Protein AF-A0A133VEH2-F1 (afdb_monomer_lite)

pLDDT: mean 74.78, std 17.57, range [35.28, 94.0]

Secondary structure (DSSP, 8-state):
-----------SEEEEEEEEEEEEETTEEEEEEEEEEEETT-SSEEEEEEEEEETTT--EEEEEEEEE-TTS-EEEEEE--HHHHTT--------

Sequence (95 aa):
MYERSFPRQEPKIIVEYRIVGNEKIKDVNTLIVEWEERLRGGERSLISGKLWIDEETEHFLKGERSFHDESGGMLETEPLGKSRLENWRVKGRAR

Foldseek 3Di:
DDDPPDPPPDPQKDKDKDFPDWDADPNFIWTKMKIFIDGDVGPETQKIKIWIARPPPRHTDWMKMFGADPVNHTDDMDIDDPVVCVVPRPPDDDD

Organism: NCBI:txid1698277

Radius of gyration: 17.01 Å; chains: 1; bounding box: 38×47×46 Å

Structure (mmCIF, N/CA/C/O backbone):
data_AF-A0A133VEH2-F1
#
_entry.id   AF-A0A133VEH2-F1
#
loop_
_atom_site.group_PDB
_atom_site.id
_atom_site.type_symbol
_atom_site.label_atom_id
_atom_site.label_alt_id
_atom_site.label_comp_id
_atom_site.label_asym_id
_atom_site.label_entity_id
_atom_site.label_seq_id
_atom_site.pdbx_PDB_ins_code
_atom_site.Cartn_x
_atom_site.Cartn_y
_atom_site.Cartn_z
_atom_site.occupancy
_atom_site.B_iso_or_equiv
_atom_site.auth_seq_id
_atom_site.auth_comp_id
_atom_site.auth_asym_id
_atom_site.auth_atom_id
_atom_site.pdbx_PDB_model_num
ATOM 1 N N . MET A 1 1 ? 7.595 39.779 -30.007 1.00 51.75 1 MET A N 1
ATOM 2 C CA . MET A 1 1 ? 7.525 39.094 -28.699 1.00 51.75 1 MET A CA 1
ATOM 3 C C . MET A 1 1 ? 7.244 37.630 -29.018 1.00 51.75 1 MET A C 1
ATOM 5 O O . MET A 1 1 ? 6.201 37.371 -29.596 1.00 51.75 1 MET A O 1
ATOM 9 N N . TYR A 1 2 ? 8.202 36.714 -28.832 1.00 38.91 2 TYR A N 1
ATOM 10 C CA . TYR A 1 2 ? 7.995 35.289 -29.134 1.00 38.91 2 TYR A CA 1
ATOM 11 C C . TYR A 1 2 ? 7.596 34.578 -27.847 1.00 38.91 2 TYR A C 1
ATOM 13 O O . TYR A 1 2 ? 8.413 34.416 -26.942 1.00 38.91 2 TYR A O 1
ATOM 21 N N . GLU A 1 3 ? 6.328 34.198 -27.757 1.00 43.94 3 GLU A N 1
ATOM 22 C CA . GLU A 1 3 ? 5.807 33.387 -26.667 1.00 43.94 3 GLU A CA 1
ATOM 23 C C . GLU A 1 3 ? 6.349 31.960 -26.842 1.00 43.94 3 GLU A C 1
ATOM 25 O O . GLU A 1 3 ? 5.942 31.223 -27.739 1.00 43.94 3 GLU A O 1
ATOM 30 N N . ARG A 1 4 ? 7.342 31.571 -26.032 1.00 48.19 4 ARG A N 1
ATOM 31 C CA . ARG A 1 4 ? 7.759 30.167 -25.935 1.00 48.19 4 ARG A CA 1
ATOM 32 C C . ARG A 1 4 ? 6.706 29.429 -25.120 1.00 48.19 4 ARG A C 1
ATOM 34 O O . ARG A 1 4 ? 6.778 29.383 -23.894 1.00 48.19 4 ARG A O 1
ATOM 41 N N . SER A 1 5 ? 5.736 28.842 -25.807 1.00 48.28 5 SER A N 1
ATOM 42 C CA . SER A 1 5 ? 4.866 27.826 -25.230 1.00 48.28 5 SER A CA 1
ATOM 43 C C . SER A 1 5 ? 5.728 26.601 -24.912 1.00 48.28 5 SER A C 1
ATOM 45 O O . SER A 1 5 ? 6.081 25.828 -25.800 1.00 48.28 5 SER A O 1
ATOM 47 N N . PHE A 1 6 ? 6.129 26.434 -23.653 1.00 51.31 6 PHE A N 1
ATOM 48 C CA . PHE A 1 6 ? 6.670 25.155 -23.202 1.00 51.31 6 PHE A CA 1
ATOM 49 C C . PHE A 1 6 ? 5.530 24.132 -23.289 1.00 51.31 6 PHE A C 1
ATOM 51 O O . PHE A 1 6 ? 4.475 24.377 -22.692 1.00 51.31 6 PHE A O 1
ATOM 58 N N . PRO A 1 7 ? 5.676 23.016 -24.029 1.00 52.81 7 PRO A N 1
ATOM 59 C CA . PRO A 1 7 ? 4.652 21.986 -24.027 1.00 52.81 7 PRO A CA 1
ATOM 60 C C . PRO A 1 7 ? 4.470 21.528 -22.581 1.00 52.81 7 PRO A C 1
ATOM 62 O O . PRO A 1 7 ? 5.444 21.171 -21.913 1.00 52.81 7 PRO A O 1
ATOM 65 N N . ARG A 1 8 ? 3.232 21.589 -22.077 1.00 57.81 8 ARG A N 1
ATOM 66 C CA . ARG A 1 8 ? 2.877 20.996 -20.786 1.00 57.81 8 ARG A CA 1
ATOM 67 C C . ARG A 1 8 ? 3.210 19.510 -20.897 1.00 57.81 8 ARG A C 1
ATOM 69 O O . ARG A 1 8 ? 2.469 18.774 -21.540 1.00 57.81 8 ARG A O 1
ATOM 76 N N . GLN A 1 9 ? 4.352 19.089 -20.352 1.00 54.38 9 GLN A N 1
ATOM 77 C CA . GLN A 1 9 ? 4.655 17.671 -20.224 1.00 54.38 9 GLN A CA 1
ATOM 78 C C . GLN A 1 9 ? 3.587 17.099 -19.305 1.00 54.38 9 GLN A C 1
ATOM 80 O O . GLN A 1 9 ? 3.513 17.457 -18.130 1.00 54.38 9 GLN A O 1
ATOM 85 N N . GLU A 1 10 ? 2.714 16.271 -19.868 1.00 57.97 10 GLU A N 1
ATOM 86 C CA . GLU A 1 10 ? 1.769 15.511 -19.070 1.00 57.97 10 GLU A CA 1
ATOM 87 C C . GLU A 1 10 ? 2.553 14.700 -18.025 1.00 57.97 10 GLU A C 1
ATOM 89 O O . GLU A 1 10 ? 3.659 14.226 -18.324 1.00 57.97 10 GLU A O 1
ATOM 94 N N . PRO A 1 11 ? 2.030 14.561 -16.794 1.00 55.69 11 PRO A N 1
ATOM 95 C CA . PRO A 1 11 ? 2.711 13.803 -15.758 1.00 55.69 11 PRO A CA 1
ATOM 96 C C . PRO A 1 11 ? 3.012 12.394 -16.276 1.00 55.69 11 PRO A C 1
ATOM 98 O O . PRO A 1 11 ? 2.133 11.678 -16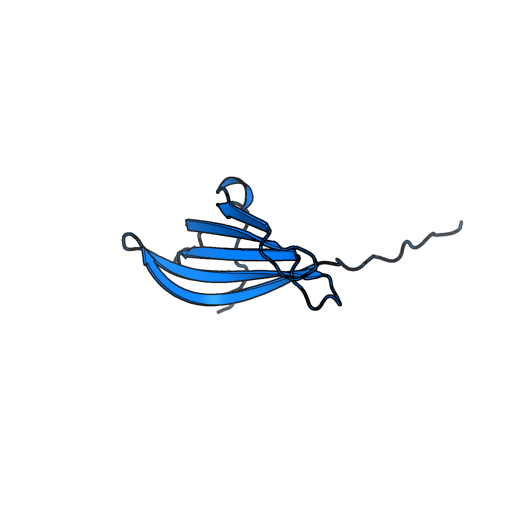.756 1.00 55.69 11 PRO A O 1
ATOM 101 N N . LYS A 1 12 ? 4.292 12.021 -16.218 1.00 72.75 12 LYS A N 1
ATOM 102 C CA . LYS A 1 12 ? 4.803 10.751 -16.747 1.00 72.75 12 LYS A CA 1
ATOM 103 C C . LYS A 1 12 ? 4.470 9.555 -15.858 1.00 72.75 12 LYS A C 1
ATOM 105 O O . LYS A 1 12 ? 4.861 8.457 -16.217 1.00 72.75 12 LYS A O 1
ATOM 110 N N . ILE A 1 13 ? 3.808 9.753 -14.719 1.00 71.56 13 ILE A N 1
ATOM 111 C CA . ILE A 1 13 ? 3.521 8.707 -13.734 1.00 71.56 13 ILE A CA 1
ATOM 112 C C . ILE A 1 13 ? 2.008 8.520 -13.642 1.00 71.56 13 ILE A C 1
ATOM 114 O O . ILE A 1 13 ? 1.270 9.492 -13.475 1.00 71.56 13 ILE A O 1
ATOM 118 N N . ILE A 1 14 ? 1.567 7.273 -13.759 1.00 78.94 14 ILE A N 1
ATOM 119 C CA . ILE A 1 14 ? 0.198 6.819 -13.530 1.00 78.94 14 ILE A CA 1
ATOM 120 C C . ILE A 1 14 ? 0.204 6.037 -12.219 1.00 78.94 14 ILE A C 1
ATOM 122 O O . ILE A 1 14 ? 1.044 5.158 -12.035 1.00 78.94 14 ILE A O 1
ATOM 126 N N . VAL A 1 15 ? -0.729 6.363 -11.325 1.00 82.56 15 VAL A N 1
ATOM 127 C CA . VAL A 1 15 ? -0.973 5.596 -10.101 1.00 82.56 15 VAL A CA 1
ATOM 128 C C . VAL A 1 15 ? -2.245 4.790 -10.309 1.00 82.56 15 VAL A C 1
ATOM 130 O O . VAL A 1 15 ? -3.325 5.366 -10.452 1.00 82.56 15 VAL A O 1
ATOM 133 N N . GLU A 1 16 ? -2.121 3.472 -10.328 1.00 86.31 16 GLU A N 1
ATOM 134 C CA . GLU A 1 16 ? -3.257 2.554 -10.346 1.00 86.31 16 GLU A CA 1
ATOM 135 C C . GLU A 1 16 ?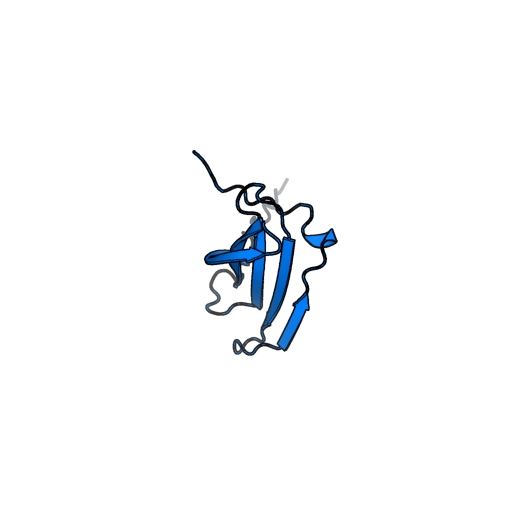 -3.435 1.963 -8.950 1.00 86.31 16 GLU A C 1
ATOM 137 O O . GLU A 1 16 ? -2.462 1.718 -8.240 1.00 86.31 16 GLU A O 1
ATOM 142 N N . TYR A 1 17 ? -4.679 1.752 -8.528 1.00 87.56 17 TYR A N 1
ATOM 143 C CA . TYR A 1 17 ? -4.970 1.117 -7.248 1.00 87.56 17 TYR A CA 1
ATOM 144 C C . TYR A 1 17 ? -6.164 0.178 -7.359 1.00 87.56 17 TYR A C 1
ATOM 146 O O . TYR A 1 17 ? -7.045 0.352 -8.203 1.00 87.56 17 TYR A O 1
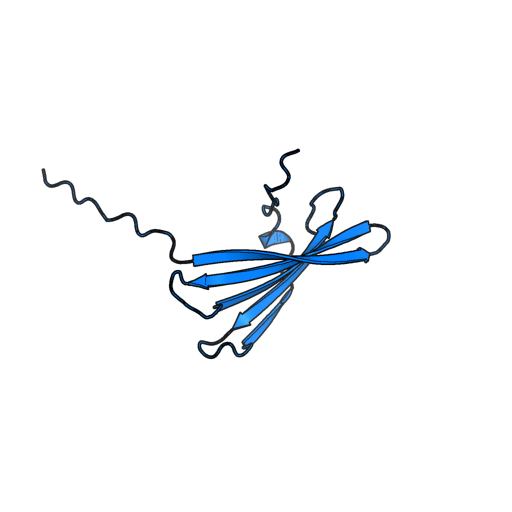ATOM 154 N N . ARG A 1 18 ? -6.199 -0.818 -6.477 1.00 90.69 18 ARG A N 1
ATOM 155 C CA . ARG A 1 18 ? -7.305 -1.765 -6.344 1.00 90.69 18 ARG A CA 1
ATOM 156 C C . ARG A 1 18 ? -7.495 -2.166 -4.889 1.00 90.69 18 ARG A C 1
ATOM 158 O O . ARG A 1 18 ? -6.533 -2.351 -4.148 1.00 90.69 18 ARG A O 1
ATOM 165 N N . ILE A 1 19 ? -8.748 -2.344 -4.494 1.00 91.56 19 ILE A N 1
ATOM 166 C CA . ILE A 1 19 ? -9.083 -2.951 -3.205 1.00 91.56 19 ILE A CA 1
ATOM 167 C C . ILE A 1 19 ? -8.909 -4.460 -3.368 1.00 91.56 19 ILE A C 1
ATOM 169 O O . ILE A 1 19 ? -9.539 -5.060 -4.239 1.00 91.56 19 ILE A O 1
ATOM 173 N N . VAL A 1 20 ? -8.036 -5.063 -2.565 1.00 93.81 20 VAL A N 1
ATOM 174 C CA . VAL A 1 20 ? -7.699 -6.496 -2.658 1.00 93.81 20 VAL A CA 1
ATOM 175 C C . VAL A 1 20 ? -8.295 -7.334 -1.541 1.00 93.81 20 VAL A C 1
ATOM 177 O O . VAL A 1 20 ? -8.260 -8.559 -1.608 1.00 93.81 20 VAL A O 1
ATOM 180 N N . GLY A 1 21 ? -8.865 -6.694 -0.527 1.00 92.81 21 GLY A N 1
ATOM 181 C CA . GLY A 1 21 ? -9.562 -7.394 0.534 1.00 92.81 21 GLY A CA 1
ATOM 182 C C . GLY A 1 21 ? -9.960 -6.477 1.672 1.00 92.81 21 GLY A C 1
ATOM 183 O O . GLY A 1 21 ? -9.738 -5.265 1.643 1.00 92.81 21 GLY A O 1
ATOM 184 N N . ASN A 1 22 ? -10.536 -7.102 2.684 1.00 93.62 22 ASN A N 1
ATOM 185 C CA . ASN A 1 22 ? -10.885 -6.492 3.948 1.00 93.62 22 ASN A CA 1
ATOM 186 C C . ASN A 1 22 ? -10.472 -7.416 5.099 1.00 93.62 22 ASN A C 1
ATOM 188 O O . ASN A 1 22 ? -10.519 -8.641 4.987 1.00 93.62 22 ASN A O 1
ATOM 192 N N . GLU A 1 23 ? -10.059 -6.829 6.214 1.00 92.88 23 GLU A N 1
ATOM 193 C CA . GLU A 1 23 ? -9.747 -7.553 7.444 1.00 92.88 23 GLU A CA 1
ATOM 194 C C . GLU A 1 23 ? -10.157 -6.739 8.675 1.00 92.88 23 GLU A C 1
ATOM 196 O O . GLU A 1 23 ? -10.341 -5.525 8.601 1.00 92.88 23 GLU A O 1
ATOM 201 N N . LYS A 1 24 ? -10.307 -7.398 9.826 1.00 92.75 24 LYS A N 1
ATOM 202 C CA . LYS A 1 24 ? -10.642 -6.729 11.088 1.00 92.75 24 LYS A CA 1
ATOM 203 C C . LYS A 1 24 ? -9.391 -6.611 11.957 1.00 92.75 24 LYS A C 1
ATOM 205 O O . LYS A 1 24 ? -8.888 -7.620 12.449 1.00 92.75 24 LYS A O 1
ATOM 210 N N . ILE A 1 25 ? -8.901 -5.390 12.177 1.00 87.06 25 ILE A N 1
ATOM 211 C CA . ILE A 1 25 ? -7.689 -5.111 12.966 1.00 87.06 25 ILE A CA 1
ATOM 212 C C . ILE A 1 25 ? -8.079 -4.367 14.239 1.00 87.06 25 ILE A C 1
ATOM 214 O O . ILE A 1 25 ? -8.517 -3.226 14.164 1.00 87.06 25 ILE A O 1
ATOM 218 N N . LYS A 1 26 ? -7.869 -4.975 15.418 1.00 86.69 26 LYS A N 1
ATOM 219 C CA . LYS A 1 26 ? -8.173 -4.351 16.728 1.00 86.69 26 LYS A CA 1
ATOM 220 C C . LYS A 1 26 ? -9.565 -3.695 16.760 1.00 86.69 26 LYS A C 1
ATOM 222 O O . LYS A 1 26 ? -9.708 -2.542 17.145 1.00 86.69 26 LYS A O 1
ATOM 227 N N . ASP A 1 27 ? -10.554 -4.443 16.282 1.00 90.06 27 ASP A N 1
ATOM 228 C CA . ASP A 1 27 ? -11.954 -4.035 16.146 1.00 90.06 27 ASP A CA 1
ATOM 229 C C . ASP A 1 27 ? -12.302 -3.003 15.066 1.00 90.06 27 ASP A C 1
ATOM 231 O O . ASP A 1 27 ? -13.477 -2.690 14.897 1.00 90.06 27 ASP A O 1
ATOM 235 N N . VAL A 1 28 ? -11.337 -2.582 14.251 1.00 91.06 28 VAL A N 1
ATOM 236 C CA . VAL A 1 28 ? -11.556 -1.693 13.104 1.00 91.06 28 VAL A CA 1
ATOM 237 C C . VAL A 1 28 ? -11.724 -2.505 11.819 1.00 91.06 28 VAL A C 1
ATOM 239 O O . VAL A 1 28 ? -10.861 -3.322 11.477 1.00 91.06 28 VAL A O 1
ATOM 242 N N . ASN A 1 29 ? -12.814 -2.266 11.084 1.00 93.69 29 ASN A N 1
ATOM 243 C CA . ASN A 1 29 ? -12.988 -2.793 9.728 1.00 93.69 29 ASN A CA 1
ATOM 244 C C . ASN A 1 29 ? -11.987 -2.096 8.803 1.00 93.69 29 ASN A C 1
ATOM 246 O O . ASN A 1 29 ? -12.001 -0.877 8.672 1.00 93.69 29 ASN A O 1
ATOM 250 N N . THR A 1 30 ? -11.073 -2.858 8.211 1.00 93.56 30 THR A N 1
ATOM 251 C CA . THR A 1 30 ? -9.931 -2.327 7.466 1.00 93.56 30 THR A CA 1
ATOM 252 C C . THR A 1 30 ? -9.968 -2.808 6.023 1.00 93.56 30 THR A C 1
ATOM 254 O O . THR A 1 30 ? -9.961 -4.009 5.766 1.00 93.56 30 THR A O 1
ATOM 257 N N . LEU A 1 31 ? -9.943 -1.879 5.073 1.00 94.00 31 LEU A N 1
ATOM 258 C CA . LEU A 1 31 ? -9.732 -2.139 3.654 1.00 94.00 31 LEU A CA 1
ATOM 259 C C . LEU A 1 31 ? -8.241 -2.268 3.351 1.00 94.00 31 LEU A C 1
ATOM 261 O O . LEU A 1 31 ? -7.435 -1.434 3.768 1.00 94.00 31 LEU A O 1
ATOM 265 N N . ILE A 1 32 ? -7.892 -3.285 2.569 1.00 93.38 32 ILE A N 1
ATOM 266 C CA . ILE A 1 32 ? -6.545 -3.480 2.042 1.00 93.38 32 ILE A CA 1
ATOM 267 C C . ILE A 1 32 ? -6.534 -3.010 0.590 1.00 93.38 32 ILE A C 1
ATOM 269 O O . ILE A 1 32 ? -7.243 -3.556 -0.260 1.00 93.38 32 ILE A O 1
ATOM 273 N N . VAL A 1 33 ? -5.724 -1.997 0.302 1.00 92.69 33 VAL A N 1
ATOM 274 C CA . VAL A 1 33 ? -5.589 -1.393 -1.026 1.00 92.69 33 VAL A CA 1
ATOM 275 C C . VAL A 1 33 ? -4.184 -1.649 -1.544 1.00 92.69 33 VAL A C 1
ATOM 277 O O . VAL A 1 33 ? -3.214 -1.219 -0.929 1.00 92.69 33 VAL A O 1
ATOM 280 N N . GLU A 1 34 ? -4.069 -2.331 -2.677 1.00 92.56 34 GLU A N 1
ATOM 281 C CA . GLU A 1 34 ? -2.824 -2.387 -3.443 1.00 92.56 34 GLU A CA 1
ATOM 282 C C . GLU A 1 34 ? -2.763 -1.200 -4.397 1.00 92.56 34 GLU A C 1
ATOM 284 O O . GLU A 1 34 ? -3.766 -0.854 -5.024 1.00 92.56 34 GLU A O 1
ATOM 289 N N . TRP A 1 35 ? -1.589 -0.595 -4.527 1.00 89.62 35 TRP A N 1
ATOM 290 C CA . TRP A 1 35 ? -1.339 0.465 -5.494 1.00 89.62 35 TRP A CA 1
ATOM 291 C C . TRP A 1 35 ? -0.014 0.256 -6.210 1.00 89.62 35 TRP A C 1
ATOM 293 O O . TRP A 1 35 ? 0.875 -0.457 -5.737 1.00 89.62 35 TRP A O 1
ATOM 303 N N . GLU A 1 36 ? 0.098 0.880 -7.371 1.00 88.31 36 GLU A N 1
ATOM 304 C CA . GLU A 1 36 ? 1.217 0.707 -8.270 1.00 88.31 36 GLU A CA 1
ATOM 305 C C . GLU A 1 36 ? 1.465 1.990 -9.062 1.00 88.31 36 GLU A C 1
ATOM 307 O O . GLU A 1 36 ? 0.550 2.571 -9.647 1.00 88.31 36 GLU A O 1
ATOM 312 N N . GLU A 1 37 ? 2.713 2.445 -9.062 1.00 85.12 37 GLU A N 1
ATOM 313 C CA . GLU A 1 37 ? 3.193 3.571 -9.849 1.00 85.12 37 GLU A CA 1
ATOM 314 C C . GLU A 1 37 ? 3.896 3.061 -11.103 1.00 85.12 37 GLU A C 1
ATOM 316 O O . GLU A 1 37 ? 4.916 2.361 -11.044 1.00 85.12 37 GLU A O 1
ATOM 321 N N . ARG A 1 38 ? 3.364 3.458 -12.255 1.00 78.81 38 ARG A N 1
ATOM 322 C CA . ARG A 1 38 ? 3.889 3.109 -13.575 1.00 78.81 38 ARG A CA 1
ATOM 323 C C . ARG A 1 38 ? 4.254 4.354 -14.351 1.00 78.81 38 ARG A C 1
ATOM 325 O O . ARG A 1 38 ? 3.582 5.381 -14.262 1.00 78.81 38 ARG A O 1
ATOM 332 N N . LEU A 1 39 ? 5.300 4.255 -15.165 1.00 74.44 39 LEU A N 1
ATOM 333 C CA . LEU A 1 39 ? 5.548 5.279 -16.171 1.00 74.44 39 LEU A CA 1
ATOM 334 C C . LEU A 1 39 ? 4.473 5.191 -17.255 1.00 74.44 39 LEU A C 1
ATOM 336 O O . LEU A 1 39 ? 4.085 4.107 -17.682 1.00 74.44 39 LEU A O 1
ATOM 340 N N . ARG A 1 40 ? 4.001 6.334 -17.742 1.00 68.50 40 ARG A N 1
ATOM 341 C CA . ARG A 1 40 ? 3.057 6.401 -18.855 1.00 68.50 40 ARG A CA 1
ATOM 342 C C . ARG A 1 40 ? 3.712 5.808 -20.104 1.00 68.50 40 ARG A C 1
ATOM 344 O O . ARG A 1 40 ? 4.684 6.365 -20.610 1.00 68.50 40 ARG A O 1
ATOM 351 N N . GLY A 1 41 ? 3.170 4.689 -20.584 1.00 69.75 41 GLY A N 1
ATOM 352 C CA . GLY A 1 41 ? 3.739 3.901 -21.686 1.00 69.75 41 GLY A CA 1
ATOM 353 C C . GLY A 1 41 ? 4.775 2.853 -21.258 1.00 69.75 41 GLY A C 1
ATOM 354 O O . GLY A 1 41 ? 5.334 2.184 -22.118 1.00 69.75 41 GLY A O 1
ATOM 355 N N . GLY A 1 42 ? 5.033 2.705 -19.956 1.00 66.81 42 GLY A N 1
ATOM 356 C CA . GLY A 1 42 ? 5.813 1.607 -19.394 1.00 66.81 42 GLY A CA 1
ATOM 357 C C . GLY A 1 42 ? 4.906 0.454 -18.971 1.00 66.81 42 GLY A C 1
ATOM 358 O O . GLY A 1 42 ? 3.892 0.667 -18.313 1.00 66.81 42 GLY A O 1
ATOM 359 N N . GLU A 1 43 ? 5.286 -0.772 -19.325 1.00 65.50 43 GLU A N 1
ATOM 360 C CA . GLU A 1 43 ? 4.584 -1.993 -18.895 1.00 65.50 43 GLU A CA 1
ATOM 361 C C . GLU A 1 43 ? 4.914 -2.386 -17.445 1.00 65.50 43 GLU A C 1
ATOM 363 O O . GLU A 1 43 ? 4.255 -3.248 -16.867 1.00 65.50 43 GLU A O 1
ATOM 368 N N . ARG A 1 44 ? 5.953 -1.776 -16.860 1.00 67.12 44 ARG A N 1
ATOM 369 C CA . ARG A 1 44 ? 6.515 -2.150 -15.558 1.00 67.12 44 ARG A CA 1
ATOM 370 C C . ARG A 1 44 ? 6.401 -1.026 -14.546 1.00 67.12 44 ARG A C 1
ATOM 372 O O . ARG A 1 44 ? 6.433 0.162 -14.875 1.00 67.12 44 ARG A O 1
ATOM 379 N N . SER A 1 45 ? 6.290 -1.448 -13.304 1.00 63.78 45 SER A N 1
ATOM 380 C CA . SER A 1 45 ? 5.999 -0.593 -12.168 1.00 63.78 45 SER A CA 1
ATOM 381 C C . SER A 1 45 ? 7.279 -0.287 -11.438 1.00 63.78 45 SER A C 1
ATOM 383 O O . SER A 1 45 ? 8.054 -1.194 -11.165 1.00 63.78 45 SER A O 1
ATOM 385 N N . LEU A 1 46 ? 7.509 0.985 -11.142 1.00 75.31 46 LEU A N 1
ATOM 386 C CA . LEU A 1 46 ? 8.722 1.417 -10.448 1.00 75.31 46 LEU A CA 1
ATOM 387 C C . LEU A 1 46 ? 8.559 1.288 -8.936 1.00 75.31 46 LEU A C 1
ATOM 389 O O . LE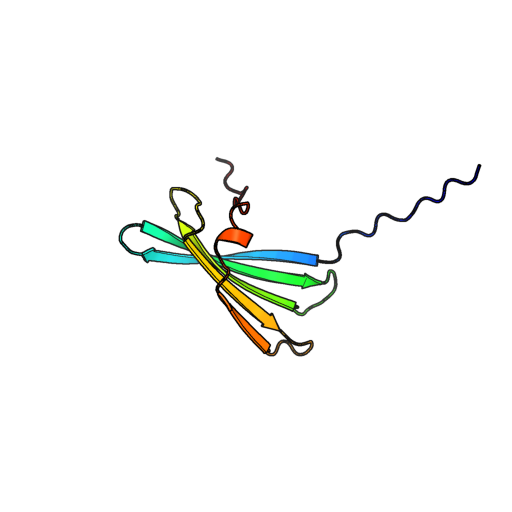U A 1 46 ? 9.520 1.038 -8.211 1.00 75.31 46 LEU A O 1
ATOM 393 N N . ILE A 1 47 ? 7.324 1.460 -8.466 1.00 83.12 47 ILE A N 1
ATOM 394 C CA . ILE A 1 47 ? 6.962 1.394 -7.058 1.00 83.12 47 ILE A CA 1
ATOM 395 C C . ILE A 1 47 ? 5.599 0.714 -6.965 1.00 83.12 47 ILE A C 1
ATOM 397 O O . ILE A 1 47 ? 4.706 0.991 -7.762 1.00 83.12 47 ILE A O 1
ATOM 401 N N . SER A 1 48 ? 5.424 -0.177 -6.002 1.00 89.69 48 SER A N 1
ATOM 402 C CA . SER A 1 48 ? 4.110 -0.687 -5.615 1.00 89.69 48 SER A CA 1
ATOM 403 C C . SER A 1 48 ? 3.944 -0.599 -4.108 1.00 89.69 48 SER A C 1
ATOM 405 O O . SER A 1 48 ? 4.886 -0.275 -3.388 1.00 89.69 48 SER A O 1
ATOM 407 N N . GLY A 1 49 ? 2.751 -0.864 -3.599 1.00 91.62 49 GLY A N 1
ATOM 408 C CA . GLY A 1 49 ? 2.557 -0.913 -2.162 1.00 91.62 49 GLY A CA 1
ATOM 409 C C . GLY A 1 49 ? 1.201 -1.435 -1.744 1.00 91.62 49 GLY A C 1
ATOM 410 O O . GLY A 1 49 ? 0.311 -1.658 -2.567 1.00 91.62 49 GLY A O 1
ATOM 411 N N . LYS A 1 50 ? 1.054 -1.605 -0.432 1.00 92.75 50 LYS A N 1
ATOM 412 C CA . LYS A 1 50 ? -0.212 -1.937 0.223 1.00 92.75 50 LYS A CA 1
ATOM 413 C C . LYS A 1 50 ? -0.538 -0.916 1.288 1.00 92.75 50 LYS A C 1
ATOM 415 O O . LYS A 1 50 ? 0.339 -0.456 2.017 1.00 92.75 50 LYS A O 1
ATOM 420 N N . LEU A 1 51 ? -1.813 -0.580 1.387 1.00 91.69 51 LEU A N 1
ATOM 421 C CA . LEU A 1 51 ? -2.364 0.317 2.389 1.00 91.69 51 LEU A CA 1
ATOM 422 C C . LEU A 1 51 ? -3.456 -0.403 3.148 1.00 91.69 51 LEU A C 1
ATOM 424 O O . LEU A 1 51 ? -4.256 -1.127 2.565 1.00 91.69 51 LEU A O 1
ATOM 428 N N . TRP A 1 52 ? -3.505 -0.129 4.438 1.00 91.56 52 TRP A N 1
ATOM 429 C CA . TRP A 1 52 ? -4.574 -0.525 5.329 1.00 91.56 52 TRP A CA 1
ATOM 430 C C . TRP A 1 52 ? -5.305 0.739 5.732 1.00 91.56 52 TRP A C 1
ATOM 432 O O . TRP A 1 52 ? -4.716 1.629 6.354 1.00 91.56 52 TRP A O 1
ATOM 442 N N . ILE A 1 53 ? -6.562 0.827 5.330 1.00 90.75 53 ILE A N 1
ATOM 443 C CA . ILE A 1 53 ? -7.403 2.006 5.493 1.00 90.75 53 ILE A CA 1
ATOM 444 C C . ILE A 1 53 ? -8.616 1.591 6.312 1.00 90.75 53 ILE A C 1
ATOM 446 O O . ILE A 1 53 ? -9.245 0.585 6.008 1.00 90.75 53 ILE A O 1
ATOM 450 N N . ASP A 1 54 ? -8.937 2.347 7.349 1.00 90.50 54 ASP A N 1
ATOM 451 C CA . ASP A 1 54 ? -10.192 2.198 8.077 1.00 90.50 54 ASP A CA 1
ATOM 452 C C . ASP A 1 54 ? -11.369 2.399 7.110 1.00 90.50 54 ASP A C 1
ATOM 454 O O . ASP A 1 54 ? -11.462 3.424 6.436 1.00 90.50 54 ASP A O 1
ATOM 458 N N . GLU A 1 55 ? -12.242 1.402 7.005 1.00 89.00 55 GLU A N 1
ATOM 459 C CA . GLU A 1 55 ? -13.369 1.407 6.075 1.00 89.00 55 GLU A CA 1
ATOM 460 C C . GLU A 1 55 ? -14.415 2.475 6.413 1.00 89.00 55 GLU A C 1
ATOM 462 O O . GLU A 1 55 ? -15.038 3.033 5.507 1.00 89.00 55 GLU A O 1
ATOM 467 N N . GLU A 1 56 ? -14.625 2.754 7.699 1.00 87.75 56 GLU A N 1
ATOM 468 C CA . GLU A 1 56 ? -15.654 3.689 8.156 1.00 87.75 56 GLU A CA 1
ATOM 469 C C . GLU A 1 56 ? -15.168 5.128 8.068 1.00 87.75 56 GLU A C 1
ATOM 471 O O . GLU A 1 56 ? -15.910 6.024 7.660 1.00 87.75 56 GLU A O 1
ATOM 476 N N . THR A 1 57 ? -13.919 5.353 8.473 1.00 84.94 57 THR A N 1
ATOM 477 C CA . THR A 1 57 ? -13.373 6.704 8.616 1.00 84.94 57 THR A CA 1
ATOM 478 C C . THR A 1 57 ? -12.507 7.127 7.426 1.00 84.94 57 THR A C 1
ATOM 480 O O . THR A 1 57 ? -12.145 8.297 7.315 1.00 84.94 57 THR A O 1
ATOM 483 N N . GLU A 1 58 ? -12.179 6.197 6.524 1.00 84.62 58 GLU A N 1
ATOM 484 C CA . GLU A 1 58 ? -11.244 6.375 5.402 1.00 84.62 58 GLU A CA 1
ATOM 485 C C . GLU A 1 58 ? -9.837 6.819 5.850 1.00 84.62 58 GLU A C 1
ATOM 487 O O . GLU A 1 58 ? -9.038 7.326 5.056 1.00 84.62 58 GLU A O 1
ATOM 492 N N . HIS A 1 59 ? -9.507 6.628 7.133 1.00 83.25 59 HIS A N 1
ATOM 493 C CA . HIS A 1 59 ? -8.205 6.979 7.682 1.00 83.25 59 HIS A CA 1
ATOM 494 C C . HIS A 1 59 ? -7.160 5.905 7.389 1.00 83.25 59 HIS A C 1
ATOM 496 O O . HIS A 1 59 ? -7.373 4.707 7.561 1.00 83.25 59 HIS A O 1
ATOM 502 N N . PHE A 1 60 ? -5.965 6.357 7.022 1.00 85.44 60 PHE A N 1
ATOM 503 C CA . PHE A 1 60 ? -4.797 5.500 6.891 1.00 85.44 60 PHE A CA 1
ATOM 504 C C . PHE A 1 60 ? -4.370 4.920 8.250 1.00 85.44 60 PHE A C 1
ATOM 506 O O . PHE A 1 60 ? -4.087 5.661 9.196 1.00 85.44 60 PHE A O 1
ATOM 513 N N . LEU A 1 61 ? -4.260 3.594 8.329 1.00 86.06 61 LEU A N 1
ATOM 514 C CA . LEU A 1 61 ? -3.804 2.877 9.522 1.00 86.06 61 LEU A CA 1
ATOM 515 C C . LEU A 1 61 ? -2.313 2.537 9.436 1.00 86.06 61 LEU A C 1
ATOM 517 O O . LEU A 1 61 ? -1.539 2.852 10.347 1.00 86.06 61 LEU A O 1
ATOM 521 N N . LYS A 1 62 ? -1.914 1.881 8.343 1.00 88.50 62 LYS A N 1
ATOM 522 C CA . LYS A 1 62 ? -0.531 1.492 8.036 1.00 88.50 62 LYS A CA 1
ATOM 523 C C . LYS A 1 62 ? -0.373 1.261 6.536 1.00 88.50 62 LYS A C 1
ATOM 525 O O . LYS A 1 62 ? -1.356 1.105 5.816 1.00 88.50 62 LYS A O 1
ATOM 530 N N . GLY A 1 63 ? 0.867 1.192 6.074 1.00 89.69 63 GLY A N 1
ATOM 531 C CA . GLY A 1 63 ? 1.164 0.885 4.686 1.00 89.69 63 GLY A CA 1
ATOM 532 C C . GLY A 1 63 ? 2.599 0.438 4.500 1.00 89.69 63 GLY A C 1
ATOM 533 O O . GLY A 1 63 ? 3.447 0.657 5.366 1.00 89.69 63 GLY A O 1
ATOM 534 N N . GLU A 1 64 ? 2.852 -0.160 3.354 1.00 91.00 64 GLU A N 1
ATOM 535 C CA . GLU A 1 64 ? 4.166 -0.575 2.883 1.00 91.00 64 GLU A CA 1
ATOM 536 C C . GLU A 1 64 ? 4.326 -0.152 1.426 1.00 91.00 64 GLU A C 1
ATOM 538 O O . GLU A 1 64 ? 3.346 -0.096 0.675 1.00 91.00 64 GLU A O 1
ATOM 543 N N . ARG A 1 65 ? 5.559 0.170 1.039 1.00 88.69 65 ARG A N 1
ATOM 544 C CA . ARG A 1 65 ? 5.940 0.375 -0.357 1.00 88.69 65 ARG A CA 1
ATOM 545 C C . ARG A 1 65 ? 7.089 -0.545 -0.709 1.00 88.69 65 ARG A C 1
ATOM 547 O O . ARG A 1 65 ? 7.977 -0.753 0.113 1.00 88.69 65 ARG A O 1
ATOM 554 N N . SER A 1 66 ? 7.096 -0.997 -1.945 1.00 87.81 66 SER A N 1
ATOM 555 C CA . SER A 1 66 ? 8.146 -1.796 -2.542 1.00 87.81 66 SER A CA 1
ATOM 556 C C . SER A 1 66 ? 8.675 -1.073 -3.772 1.00 87.81 66 SER A C 1
ATOM 558 O O . SER A 1 66 ? 7.897 -0.595 -4.597 1.00 87.81 66 SER A O 1
ATOM 560 N N . PHE A 1 67 ? 9.994 -0.981 -3.883 1.00 84.75 67 PHE A N 1
ATOM 561 C CA . PHE A 1 67 ? 10.680 -0.462 -5.061 1.00 84.75 67 PHE A CA 1
ATOM 562 C C . PHE A 1 67 ? 11.078 -1.612 -5.968 1.00 84.75 67 PHE A C 1
ATOM 564 O O . PHE A 1 67 ? 11.500 -2.662 -5.479 1.00 84.75 67 PHE A O 1
ATOM 571 N N . HIS A 1 68 ? 10.990 -1.396 -7.275 1.00 81.94 68 HIS A N 1
ATOM 572 C CA . HIS A 1 68 ? 11.310 -2.410 -8.272 1.00 81.94 68 HIS A CA 1
ATOM 573 C C . HIS A 1 68 ? 12.410 -1.922 -9.204 1.00 81.94 68 HIS A C 1
ATOM 575 O O . HIS A 1 68 ? 12.507 -0.730 -9.505 1.00 81.94 68 HIS A O 1
ATOM 581 N N . ASP A 1 69 ? 13.242 -2.850 -9.659 1.00 80.94 69 ASP A N 1
ATOM 582 C CA . ASP A 1 69 ? 14.185 -2.593 -10.737 1.00 80.94 69 ASP A CA 1
ATOM 583 C C . ASP A 1 69 ? 13.489 -2.603 -12.108 1.00 80.94 69 ASP A C 1
ATOM 585 O O . ASP A 1 69 ? 12.300 -2.900 -12.250 1.00 80.94 69 ASP A O 1
ATOM 589 N N . GLU A 1 70 ? 14.250 -2.306 -13.159 1.00 70.94 70 GLU A N 1
ATOM 590 C CA . GLU A 1 70 ? 13.733 -2.295 -14.529 1.00 70.94 70 GLU A CA 1
ATOM 591 C C . GLU A 1 70 ? 13.248 -3.672 -15.005 1.00 70.94 70 GLU A C 1
ATOM 593 O O . GLU A 1 70 ? 12.488 -3.743 -15.971 1.00 70.94 70 GLU A O 1
ATOM 598 N N . SER A 1 71 ? 13.651 -4.766 -14.350 1.00 72.75 71 SER A N 1
ATOM 599 C CA . SER A 1 71 ? 13.198 -6.133 -14.630 1.00 72.75 71 SER A CA 1
ATOM 600 C C . SER A 1 71 ? 11.881 -6.497 -13.928 1.00 72.75 71 SER A C 1
ATOM 602 O O . SER A 1 71 ? 11.274 -7.508 -14.280 1.00 72.75 71 SER A O 1
ATOM 604 N N . GLY A 1 72 ? 11.401 -5.651 -13.008 1.00 73.19 72 GLY A N 1
ATOM 605 C CA . GLY A 1 72 ? 10.261 -5.930 -12.130 1.00 73.19 72 GLY A CA 1
ATOM 606 C C . GLY A 1 72 ? 10.641 -6.736 -10.884 1.00 73.19 72 GLY A C 1
ATOM 607 O O . GLY A 1 72 ? 9.762 -7.237 -10.184 1.00 73.19 72 GLY A O 1
ATOM 608 N N . GLY A 1 73 ? 11.939 -6.896 -10.619 1.00 78.81 73 GLY A N 1
ATOM 609 C CA . GLY A 1 73 ? 12.458 -7.500 -9.401 1.00 78.81 73 GLY A CA 1
ATOM 610 C C . GLY A 1 73 ? 12.365 -6.521 -8.235 1.00 78.81 73 GLY A C 1
ATOM 611 O O . GLY A 1 73 ? 12.721 -5.352 -8.362 1.00 78.81 73 GLY A O 1
ATOM 612 N N . MET A 1 74 ? 11.893 -6.999 -7.085 1.00 85.81 74 MET A N 1
ATOM 613 C CA . MET A 1 74 ? 11.774 -6.174 -5.885 1.00 85.81 74 MET A CA 1
ATOM 614 C C . MET A 1 74 ? 13.161 -5.873 -5.302 1.00 85.81 74 MET A C 1
ATOM 616 O O . MET A 1 74 ? 13.890 -6.789 -4.922 1.00 85.81 74 MET A O 1
ATOM 620 N N . LEU A 1 75 ? 13.498 -4.589 -5.205 1.00 82.69 75 LEU A N 1
ATOM 621 C CA . LEU A 1 75 ? 14.761 -4.096 -4.655 1.00 82.69 75 LEU A CA 1
ATOM 622 C C . LEU A 1 75 ? 14.691 -3.927 -3.138 1.00 82.69 75 LEU A C 1
ATOM 624 O O . LEU A 1 75 ? 15.565 -4.390 -2.410 1.00 82.69 75 LEU A O 1
ATOM 628 N N . GLU A 1 76 ? 13.650 -3.251 -2.660 1.00 80.94 76 GLU A N 1
ATOM 629 C CA . GLU A 1 76 ? 13.518 -2.855 -1.261 1.00 80.94 76 GLU A CA 1
ATOM 630 C C . GLU A 1 76 ? 12.041 -2.750 -0.885 1.00 80.94 76 GLU A C 1
ATOM 632 O O . GLU A 1 76 ? 11.206 -2.433 -1.732 1.00 80.94 76 GLU A O 1
ATOM 637 N N . THR A 1 77 ? 11.712 -3.014 0.380 1.00 84.12 77 THR A N 1
ATOM 638 C CA . THR A 1 77 ? 10.383 -2.752 0.943 1.00 84.12 77 THR A CA 1
ATOM 639 C C . THR A 1 77 ? 10.513 -1.990 2.250 1.00 84.12 77 THR A C 1
ATOM 641 O O . THR A 1 77 ? 11.251 -2.400 3.143 1.00 84.12 77 THR A O 1
ATOM 644 N N . GLU A 1 78 ? 9.768 -0.896 2.371 1.00 83.75 78 GLU A N 1
ATOM 645 C CA . GLU A 1 78 ? 9.791 -0.018 3.537 1.00 83.75 78 GLU A CA 1
ATOM 646 C C . GLU A 1 78 ? 8.373 0.251 4.061 1.00 83.75 78 GLU A C 1
ATOM 648 O O . GLU A 1 78 ? 7.430 0.384 3.269 1.00 83.75 78 GLU A O 1
ATOM 653 N N . PRO A 1 79 ? 8.195 0.415 5.386 1.00 83.44 79 PRO A N 1
ATOM 654 C CA . PRO A 1 79 ? 6.935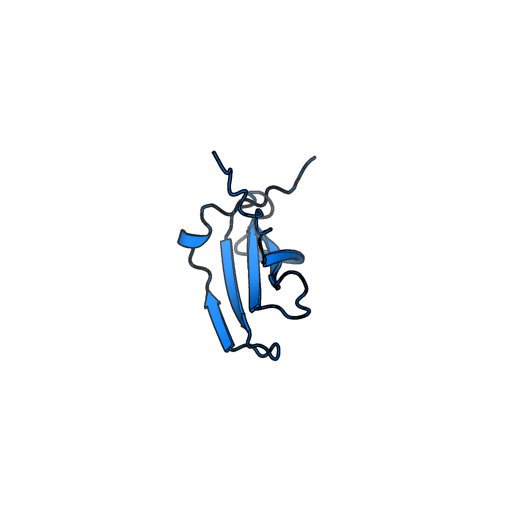 0.896 5.930 1.00 83.44 79 PRO A CA 1
ATOM 655 C C . PRO A 1 79 ? 6.677 2.342 5.485 1.00 83.44 79 PRO A C 1
ATOM 657 O O . PRO A 1 79 ? 7.542 3.217 5.577 1.00 83.44 79 PRO A O 1
ATOM 660 N N . LEU A 1 80 ? 5.450 2.628 5.057 1.00 79.62 80 LEU A N 1
ATOM 661 C CA . LEU A 1 80 ? 5.009 3.989 4.774 1.00 79.62 80 LEU A CA 1
ATOM 662 C C . LEU A 1 80 ? 4.773 4.716 6.103 1.00 79.62 80 LEU A C 1
ATOM 664 O O . LEU A 1 80 ? 3.767 4.514 6.786 1.00 79.62 80 LEU A O 1
ATOM 668 N N . GLY A 1 81 ? 5.739 5.551 6.492 1.00 65.12 81 GLY A N 1
ATOM 669 C CA . GLY A 1 81 ? 5.646 6.369 7.698 1.00 65.12 81 GLY A CA 1
ATOM 670 C C . GLY A 1 81 ? 4.430 7.303 7.665 1.00 65.12 81 GLY A C 1
ATOM 671 O O . GLY A 1 81 ? 4.166 7.951 6.651 1.00 65.12 81 GLY A O 1
ATOM 672 N N . LYS A 1 82 ? 3.722 7.413 8.801 1.00 55.22 82 LYS A N 1
ATOM 673 C CA . LYS A 1 82 ? 2.476 8.195 8.944 1.00 55.22 82 LYS A CA 1
ATOM 674 C C . LYS A 1 82 ? 2.579 9.624 8.386 1.00 55.22 82 LYS A C 1
ATOM 676 O O . LYS A 1 82 ? 1.676 10.067 7.692 1.00 55.22 82 LYS A O 1
ATOM 681 N N . SER A 1 83 ? 3.712 10.301 8.590 1.00 51.41 83 SER A N 1
ATOM 682 C CA . SER A 1 83 ? 3.904 11.716 8.228 1.00 51.41 83 SER A CA 1
ATOM 683 C C . SER A 1 83 ? 3.912 12.007 6.715 1.00 51.41 83 SER A C 1
ATOM 685 O O . SER A 1 83 ? 3.655 13.135 6.306 1.00 51.41 83 SER A O 1
ATOM 687 N N . ARG A 1 84 ? 4.155 11.010 5.847 1.00 51.59 84 ARG A N 1
ATOM 688 C CA . ARG A 1 84 ? 4.095 11.208 4.382 1.00 51.59 84 ARG A CA 1
ATOM 689 C C . ARG A 1 84 ? 2.696 11.022 3.788 1.00 51.59 84 ARG A C 1
ATOM 691 O O . ARG A 1 84 ? 2.467 11.467 2.669 1.00 51.59 84 ARG A O 1
ATOM 698 N N . LEU A 1 85 ? 1.771 10.408 4.528 1.00 54.41 85 LEU A N 1
ATOM 699 C CA . LEU A 1 85 ? 0.426 10.061 4.054 1.00 54.41 85 LEU A CA 1
ATOM 700 C C . LEU A 1 85 ? -0.702 10.746 4.836 1.00 54.41 85 LEU A C 1
ATOM 702 O O . LEU A 1 85 ? -1.866 10.506 4.539 1.00 54.41 85 LEU A O 1
ATOM 706 N N . GLU A 1 86 ? -0.393 11.654 5.770 1.00 46.72 86 GLU A N 1
ATOM 707 C CA . GLU A 1 86 ? -1.396 12.471 6.484 1.00 46.72 86 GLU A CA 1
ATOM 708 C C . GLU A 1 86 ? -2.293 13.299 5.542 1.00 46.72 86 GLU A C 1
ATOM 710 O O . GLU A 1 86 ? -3.399 13.682 5.916 1.00 46.72 86 GLU A O 1
ATOM 715 N N . ASN A 1 87 ? -1.862 13.515 4.293 1.00 46.34 87 ASN A N 1
ATOM 716 C CA . ASN A 1 87 ? -2.645 14.180 3.247 1.00 46.34 87 ASN A CA 1
ATOM 717 C C . ASN A 1 87 ? -3.319 13.216 2.254 1.00 46.34 87 ASN A C 1
ATOM 719 O O . ASN A 1 87 ? -3.977 13.673 1.313 1.00 46.34 87 ASN A O 1
ATOM 723 N N . TRP A 1 88 ? -3.176 11.898 2.426 1.00 47.19 88 TRP A N 1
ATOM 724 C CA . TRP A 1 88 ? -3.806 10.921 1.545 1.00 47.19 88 TRP A CA 1
ATOM 725 C C . TRP A 1 88 ? -5.244 10.682 1.999 1.00 47.19 88 TRP A C 1
ATOM 727 O O . TRP A 1 88 ? -5.523 9.915 2.913 1.00 47.19 88 TRP A O 1
ATOM 737 N N . ARG A 1 89 ? -6.171 11.396 1.362 1.00 47.84 89 ARG A N 1
ATOM 738 C CA . ARG A 1 89 ? -7.601 11.090 1.412 1.00 47.84 89 ARG A CA 1
ATOM 739 C C . ARG A 1 89 ? -7.961 10.344 0.140 1.00 47.84 89 ARG A C 1
ATOM 741 O O . ARG A 1 89 ? -7.711 10.863 -0.952 1.00 47.84 89 ARG A O 1
ATOM 748 N N . VAL A 1 90 ? -8.580 9.174 0.266 1.00 48.00 90 VAL A N 1
ATOM 749 C CA . VAL A 1 90 ? -9.217 8.499 -0.869 1.00 48.00 90 VAL A CA 1
ATOM 750 C C . VAL A 1 90 ? -10.435 9.336 -1.263 1.00 48.00 90 VAL A C 1
ATOM 752 O O . VAL A 1 90 ? -11.540 9.139 -0.779 1.00 48.00 90 VAL A O 1
ATOM 755 N N . LYS A 1 91 ? -10.248 10.341 -2.124 1.00 42.75 91 LYS A N 1
ATOM 756 C CA . LYS A 1 91 ? -11.376 11.052 -2.737 1.00 42.75 91 LYS A CA 1
ATOM 757 C C . LYS A 1 91 ? -12.003 10.120 -3.770 1.00 42.75 91 LYS A C 1
ATOM 759 O O . LYS A 1 91 ? -11.611 10.153 -4.932 1.00 42.75 91 LYS A O 1
ATOM 764 N N . GLY A 1 92 ? -12.916 9.254 -3.333 1.00 42.62 92 GLY A N 1
ATOM 765 C CA . GLY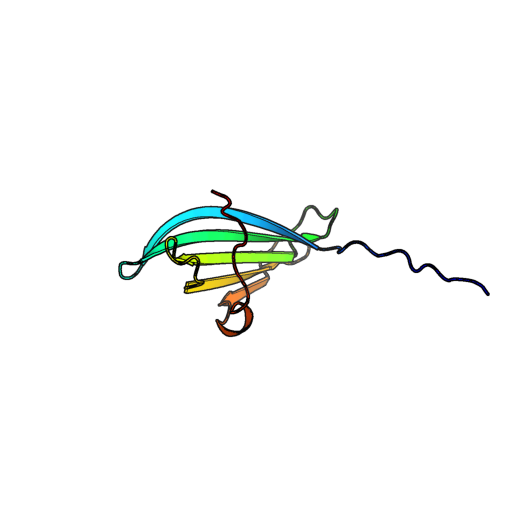 A 1 92 ? -13.397 8.179 -4.202 1.00 42.62 92 GLY A CA 1
ATOM 766 C C . GLY A 1 92 ? -14.715 7.495 -3.852 1.00 42.62 92 GLY A C 1
ATOM 767 O O . GLY A 1 92 ? -15.097 6.601 -4.599 1.00 42.62 92 GLY A O 1
ATOM 768 N N . ARG A 1 93 ? -15.453 7.893 -2.809 1.00 39.16 93 ARG A N 1
ATOM 769 C CA . ARG A 1 93 ? -16.851 7.456 -2.643 1.00 39.16 93 ARG A CA 1
ATOM 770 C C . ARG A 1 93 ? -17.811 8.625 -2.843 1.00 39.16 93 ARG A C 1
ATOM 772 O O . ARG A 1 93 ? -18.174 9.338 -1.913 1.00 39.16 93 ARG A O 1
ATOM 779 N N . ALA A 1 94 ? -18.216 8.820 -4.098 1.00 35.28 94 ALA A N 1
ATOM 780 C CA . ALA A 1 94 ? -19.507 9.430 -4.385 1.00 35.28 94 ALA A CA 1
ATOM 781 C C . ALA A 1 94 ? -20.600 8.446 -3.929 1.00 35.28 94 ALA A C 1
ATOM 783 O O . ALA A 1 94 ? -20.481 7.246 -4.178 1.00 35.28 94 ALA A O 1
ATOM 784 N N . ARG A 1 95 ? -21.604 8.962 -3.214 1.00 41.59 95 ARG A N 1
ATOM 785 C CA . ARG A 1 95 ? -22.866 8.255 -2.965 1.00 41.59 95 ARG A CA 1
ATOM 786 C C . ARG A 1 95 ? -23.574 7.933 -4.273 1.00 41.59 95 ARG A C 1
ATOM 788 O O . ARG A 1 95 ? -23.492 8.784 -5.187 1.00 41.59 95 ARG A O 1
#